Protein AF-A0A897NUF5-F1 (afdb_monomer_lite)

Organism: NCBI:txid2841257

Foldseek 3Di:
DPDVVVVVVVVVVVVVQCVPVVSLVVLLVVLVCLQVQLQVLLCQLPPPVNLVVVCVVVVHDSVVSVVSNVVSVVSNVVSVVSNVVSPDPVVVVVVVVD

Structure (mmCIF, N/CA/C/O backbone):
data_AF-A0A897NUF5-F1
#
_entry.id   AF-A0A897NUF5-F1
#
loop_
_atom_site.group_PDB
_atom_site.id
_atom_site.type_symbol
_atom_site.label_atom_id
_atom_site.label_alt_id
_atom_site.label_comp_id
_atom_site.label_asym_id
_atom_site.label_entity_id
_atom_site.label_seq_id
_atom_site.pdbx_PDB_ins_code
_atom_site.Cartn_x
_atom_site.Cartn_y
_atom_site.Cartn_z
_atom_site.occupancy
_atom_site.B_iso_or_equiv
_atom_site.auth_seq_id
_atom_site.auth_comp_id
_atom_site.auth_asym_id
_atom_site.auth_atom_id
_atom_site.pdbx_PDB_model_num
ATOM 1 N N . MET A 1 1 ? -1.879 22.450 26.687 1.00 54.75 1 MET A N 1
ATOM 2 C CA . MET A 1 1 ? -3.189 21.813 26.414 1.00 54.75 1 MET A CA 1
ATOM 3 C C . MET A 1 1 ? -3.443 21.868 24.910 1.00 54.75 1 MET A C 1
ATOM 5 O O . MET A 1 1 ? -3.708 22.949 24.416 1.00 54.75 1 MET A O 1
ATOM 9 N N . GLY A 1 2 ? -3.275 20.786 24.141 1.00 62.03 2 GLY A N 1
ATOM 10 C CA . GLY A 1 2 ? -3.501 20.890 22.684 1.00 62.03 2 GLY A CA 1
ATOM 11 C C . GLY A 1 2 ? -3.313 19.606 21.878 1.00 62.03 2 GLY A C 1
ATOM 12 O O . GLY A 1 2 ? -4.066 19.356 20.946 1.00 62.03 2 GLY A O 1
ATOM 13 N N . ARG A 1 3 ? -2.377 18.736 22.275 1.00 59.94 3 ARG A N 1
ATOM 14 C CA . ARG A 1 3 ? -2.084 17.485 21.552 1.00 59.94 3 ARG A CA 1
ATOM 15 C C . ARG A 1 3 ? -2.872 16.281 22.080 1.00 59.94 3 ARG A C 1
ATOM 17 O O . ARG A 1 3 ? -3.365 15.484 21.287 1.00 59.94 3 ARG A O 1
ATOM 24 N N . ASP A 1 4 ? -3.062 16.195 23.396 1.00 71.38 4 ASP A N 1
ATOM 25 C CA . ASP A 1 4 ? -3.789 15.080 24.024 1.00 71.38 4 ASP A CA 1
ATOM 26 C C . ASP A 1 4 ? -5.302 15.163 23.787 1.00 71.38 4 ASP A C 1
ATOM 28 O O . ASP A 1 4 ? -5.951 14.147 23.555 1.00 71.38 4 ASP A O 1
ATOM 32 N N . GLY A 1 5 ? -5.858 16.379 23.729 1.00 77.62 5 GLY A N 1
ATOM 33 C CA . GLY A 1 5 ? -7.262 16.602 23.371 1.00 77.62 5 GLY A CA 1
ATOM 34 C C . GLY A 1 5 ? -7.567 16.291 21.901 1.00 77.62 5 GLY A C 1
ATOM 35 O O . GLY A 1 5 ? -8.617 15.727 21.604 1.00 77.62 5 GLY A O 1
ATOM 36 N N . LEU A 1 6 ? -6.637 16.598 20.985 1.00 79.12 6 LEU A N 1
ATOM 37 C CA . LEU A 1 6 ? -6.781 16.268 19.564 1.00 79.12 6 LEU A CA 1
ATOM 38 C C . LEU A 1 6 ? -6.711 14.753 19.342 1.00 79.12 6 LEU A C 1
ATOM 40 O O . LEU A 1 6 ? -7.573 14.197 18.670 1.00 79.12 6 LEU A O 1
ATOM 44 N N . LYS A 1 7 ? -5.729 14.076 19.956 1.00 74.69 7 LYS A N 1
ATOM 45 C CA . LYS A 1 7 ? -5.629 12.610 19.923 1.00 74.69 7 LYS A CA 1
ATOM 46 C C . LYS A 1 7 ? -6.892 11.947 20.459 1.00 74.69 7 LYS A C 1
ATOM 48 O O . LYS A 1 7 ? -7.405 11.032 19.829 1.00 74.69 7 LYS A O 1
ATOM 53 N N . ARG A 1 8 ? -7.404 12.429 21.594 1.00 80.44 8 ARG A N 1
ATOM 54 C CA . ARG A 1 8 ? -8.618 11.893 22.207 1.00 80.44 8 ARG A CA 1
ATOM 55 C C . ARG A 1 8 ? -9.849 12.100 21.326 1.00 80.44 8 ARG A C 1
ATOM 57 O O . ARG A 1 8 ? -10.596 11.153 21.135 1.00 80.44 8 ARG A O 1
ATOM 64 N N . ARG A 1 9 ? -10.022 13.279 20.720 1.00 79.56 9 ARG A N 1
ATOM 65 C CA . ARG A 1 9 ? -11.122 13.520 19.770 1.00 79.56 9 ARG A CA 1
ATOM 66 C C . ARG A 1 9 ? -11.022 12.660 18.520 1.00 79.56 9 ARG A C 1
ATOM 68 O O . ARG A 1 9 ? -12.036 12.137 18.087 1.00 79.56 9 ARG A O 1
ATOM 75 N N . LEU A 1 10 ? -9.825 12.506 17.953 1.00 79.44 10 LEU A N 1
ATOM 76 C CA . LEU A 1 10 ? -9.605 11.626 16.803 1.00 79.44 10 LEU A CA 1
ATOM 77 C C . LEU A 1 10 ? -9.911 10.171 17.156 1.00 79.44 10 LEU A C 1
ATOM 79 O O . LEU A 1 10 ? -10.515 9.475 16.352 1.00 79.44 10 LEU A O 1
ATOM 83 N N . TRP A 1 11 ? -9.540 9.737 18.361 1.00 78.06 11 TRP A N 1
ATOM 84 C CA . TRP A 1 11 ? -9.857 8.407 18.869 1.00 78.06 11 TRP A CA 1
ATOM 85 C C . TRP A 1 11 ? -11.361 8.204 19.068 1.00 78.06 11 TRP A C 1
ATOM 87 O O . TRP A 1 11 ? -11.904 7.224 18.580 1.00 78.06 11 TRP A O 1
ATOM 97 N N . GLU A 1 12 ? -12.045 9.147 19.719 1.00 77.12 12 GLU A N 1
ATOM 98 C CA . GLU A 1 12 ? -13.502 9.115 19.907 1.00 77.12 12 GLU A CA 1
ATOM 99 C C . GLU A 1 12 ? -14.238 9.108 18.557 1.00 77.12 12 GLU A C 1
ATOM 101 O O . GLU A 1 12 ? -15.184 8.344 18.384 1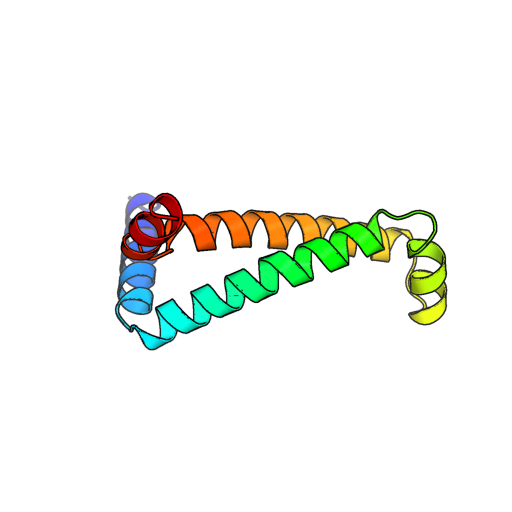.00 77.12 12 GLU A O 1
ATOM 106 N N . TRP A 1 13 ? -13.761 9.878 17.572 1.00 74.56 13 TRP A N 1
ATOM 107 C CA . TRP A 1 13 ? -14.282 9.842 16.203 1.00 74.56 13 TRP A CA 1
ATOM 108 C C . TRP A 1 13 ? -14.042 8.496 15.522 1.00 74.56 13 TRP A C 1
ATOM 110 O O . TRP A 1 13 ? -14.958 7.962 14.905 1.00 74.56 13 TRP A O 1
ATOM 120 N N . LEU A 1 14 ? -12.839 7.926 15.649 1.00 66.69 14 LEU A N 1
ATOM 121 C CA . LEU A 1 14 ? -12.526 6.611 15.087 1.00 66.69 14 LEU A CA 1
ATOM 122 C C . LEU A 1 14 ? -13.438 5.536 15.686 1.00 66.69 14 LEU A C 1
ATOM 124 O O . LEU A 1 14 ? -14.030 4.754 14.955 1.00 66.69 14 LEU A O 1
ATOM 128 N N . VAL A 1 15 ? -13.596 5.540 17.012 1.00 69.00 15 VAL A N 1
ATOM 129 C CA . VAL A 1 15 ? -14.459 4.604 17.742 1.00 69.00 15 VAL A CA 1
ATOM 130 C C . VAL A 1 15 ? -15.924 4.779 17.340 1.00 69.00 15 VAL A C 1
ATOM 132 O O . VAL A 1 15 ? -16.615 3.785 17.137 1.00 69.00 15 VAL A O 1
ATOM 135 N N . ALA A 1 16 ? -16.399 6.016 17.175 1.00 68.94 16 ALA A N 1
ATOM 136 C CA . ALA A 1 16 ? -17.765 6.289 16.738 1.00 68.94 16 ALA A CA 1
ATOM 137 C C . ALA A 1 16 ? -18.011 5.800 15.300 1.00 68.94 16 ALA A C 1
ATOM 139 O O . ALA A 1 16 ? -19.023 5.154 15.038 1.00 68.94 16 ALA A O 1
ATOM 140 N N . VAL A 1 17 ? -17.062 6.028 14.390 1.00 62.94 17 VAL A N 1
ATOM 141 C CA . VAL A 1 17 ? -17.118 5.542 13.001 1.00 62.94 17 VAL A CA 1
ATOM 142 C C . VAL A 1 17 ? -17.075 4.012 12.944 1.00 62.94 17 VAL A C 1
ATOM 144 O O . VAL A 1 17 ? -17.787 3.409 12.149 1.00 62.94 17 VAL A O 1
ATOM 147 N N . HIS A 1 18 ? -16.307 3.373 13.827 1.00 64.62 18 HIS A N 1
ATOM 148 C CA . HIS A 1 18 ? -16.233 1.914 13.956 1.00 64.62 18 HIS A CA 1
ATOM 149 C C . HIS A 1 18 ? -17.411 1.274 14.688 1.00 64.62 18 HIS A C 1
ATOM 151 O O . HIS A 1 18 ? -17.556 0.055 14.625 1.00 64.62 18 HIS A O 1
ATOM 157 N N . SER A 1 19 ? -18.239 2.054 15.387 1.00 65.31 19 SER A N 1
ATOM 158 C CA . SER A 1 19 ? -19.416 1.516 16.079 1.00 65.31 19 SER A CA 1
ATOM 159 C C . SER A 1 19 ? -20.519 1.079 15.108 1.00 65.31 19 SER A C 1
ATOM 161 O O . SER A 1 19 ? -21.342 0.232 15.453 1.00 65.31 19 SER A O 1
ATOM 163 N N . ASP A 1 20 ? -20.495 1.590 13.872 1.00 74.88 20 ASP A N 1
ATOM 164 C CA . ASP A 1 20 ? -21.304 1.068 12.776 1.00 74.88 20 ASP A CA 1
ATOM 165 C C . ASP A 1 20 ? -20.641 -0.186 12.180 1.00 74.88 20 ASP A C 1
ATOM 167 O O . ASP A 1 20 ? -19.590 -0.131 11.532 1.00 74.88 20 ASP A O 1
ATOM 171 N N . VAL A 1 21 ? -21.304 -1.332 12.363 1.00 71.50 21 VAL A N 1
ATOM 172 C CA . VAL A 1 21 ? -20.892 -2.645 11.841 1.00 71.50 21 VAL A CA 1
ATOM 173 C C . VAL A 1 21 ? -20.611 -2.601 10.336 1.00 71.50 21 VAL A C 1
ATOM 175 O O . VAL A 1 21 ? -19.704 -3.284 9.861 1.00 71.50 21 VAL A O 1
ATOM 178 N N . ARG A 1 22 ? -21.339 -1.779 9.570 1.00 77.50 22 ARG A N 1
ATOM 179 C CA . ARG A 1 22 ? -21.151 -1.659 8.117 1.00 77.50 22 ARG A CA 1
ATOM 180 C C . ARG A 1 22 ? -19.827 -0.989 7.782 1.00 77.50 22 ARG A C 1
ATOM 182 O O . ARG A 1 22 ? -19.158 -1.410 6.842 1.00 77.50 22 ARG A O 1
ATOM 189 N N . VAL A 1 23 ? -19.438 0.025 8.551 1.00 80.75 23 VAL A N 1
ATOM 190 C CA . VAL A 1 23 ? -18.173 0.738 8.351 1.00 80.75 23 VAL A CA 1
ATOM 191 C C . VAL A 1 23 ? -16.999 -0.135 8.773 1.00 80.75 23 VAL A C 1
ATOM 193 O O . VAL A 1 23 ? -16.024 -0.232 8.032 1.00 80.75 23 VAL A O 1
ATOM 196 N N . ALA A 1 24 ? -17.111 -0.833 9.906 1.00 79.94 24 ALA A N 1
ATOM 197 C CA . ALA A 1 24 ? -16.097 -1.788 10.340 1.00 79.94 24 ALA A CA 1
ATOM 198 C C . ALA A 1 24 ? -15.886 -2.900 9.296 1.00 79.94 24 ALA A C 1
ATOM 200 O O . ALA A 1 24 ? -14.754 -3.145 8.880 1.00 79.94 24 ALA A O 1
ATOM 201 N N . ALA A 1 25 ? -16.971 -3.504 8.795 1.00 80.00 25 ALA A N 1
ATOM 202 C CA . ALA A 1 25 ? -16.907 -4.523 7.749 1.00 80.00 25 ALA A CA 1
ATOM 203 C C . ALA A 1 25 ? -16.328 -3.976 6.433 1.00 80.00 25 ALA A C 1
ATOM 205 O O . ALA A 1 25 ? -15.501 -4.630 5.798 1.00 80.00 25 ALA A O 1
ATOM 206 N N . PHE A 1 26 ? -16.714 -2.760 6.033 1.00 85.62 26 PHE A N 1
ATOM 207 C CA . PHE A 1 26 ? -16.179 -2.110 4.837 1.00 85.62 26 PHE A CA 1
ATOM 208 C C . PHE A 1 26 ? -14.676 -1.846 4.948 1.00 85.62 26 PHE A C 1
ATOM 210 O O . PHE A 1 26 ? -13.928 -2.162 4.028 1.00 85.62 26 PHE A O 1
ATOM 217 N N . LEU A 1 27 ? -14.212 -1.300 6.072 1.00 88.00 27 LEU A N 1
ATOM 218 C CA . LEU A 1 27 ? -12.791 -1.036 6.283 1.00 88.00 27 LEU A CA 1
ATOM 219 C C . LEU A 1 27 ? -11.980 -2.332 6.386 1.00 88.00 27 LEU A C 1
ATOM 221 O O . LEU A 1 27 ? -10.841 -2.380 5.926 1.00 88.00 27 LEU A O 1
ATOM 225 N N . GLN A 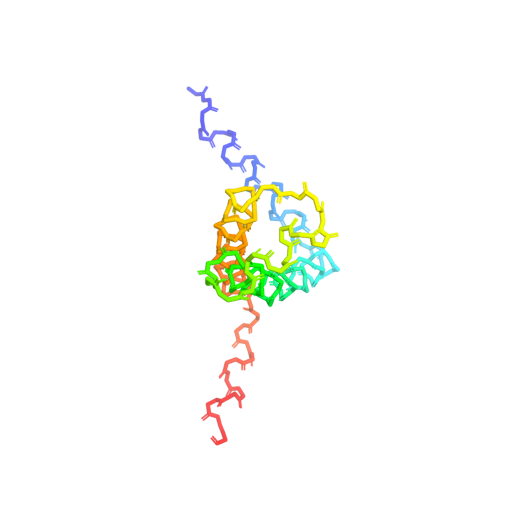1 28 ? -12.566 -3.397 6.931 1.00 86.75 28 GLN A N 1
ATOM 226 C CA . GLN A 1 28 ? -11.941 -4.715 6.950 1.00 86.75 28 GLN A CA 1
ATOM 227 C C . GLN A 1 28 ? -11.820 -5.300 5.534 1.00 86.75 28 GLN A C 1
ATOM 229 O O . GLN A 1 28 ? -10.757 -5.801 5.167 1.00 86.75 28 GLN A O 1
ATOM 234 N N . ALA A 1 29 ? -12.855 -5.164 4.700 1.00 88.62 29 ALA A N 1
ATOM 235 C CA . ALA A 1 29 ? -12.790 -5.526 3.285 1.00 88.62 29 ALA A CA 1
ATOM 236 C C . ALA A 1 29 ? -11.758 -4.674 2.523 1.00 88.62 29 ALA A C 1
ATOM 238 O O . ALA A 1 29 ? -10.976 -5.204 1.734 1.00 88.62 29 ALA A O 1
ATOM 239 N N . LEU A 1 30 ? -11.692 -3.369 2.804 1.00 91.25 30 LEU A N 1
ATOM 240 C CA . LEU A 1 30 ? -10.694 -2.467 2.230 1.00 91.25 30 LEU A CA 1
ATOM 241 C C . LEU A 1 30 ? -9.270 -2.880 2.623 1.00 91.25 30 LEU A C 1
ATOM 243 O O . LEU A 1 30 ? -8.370 -2.840 1.788 1.00 91.25 30 LEU A O 1
ATOM 247 N N . ALA A 1 31 ? -9.066 -3.326 3.863 1.00 90.75 31 ALA A N 1
ATOM 248 C CA . ALA A 1 31 ? -7.783 -3.850 4.309 1.00 90.75 31 ALA A CA 1
ATOM 249 C C . ALA A 1 31 ? -7.398 -5.126 3.546 1.00 90.75 31 ALA A C 1
ATOM 251 O O . ALA A 1 31 ? -6.257 -5.252 3.116 1.00 90.75 31 ALA A O 1
ATOM 252 N N . ILE A 1 32 ? -8.337 -6.036 3.274 1.00 93.06 32 ILE A N 1
ATOM 253 C CA . ILE A 1 32 ? -8.068 -7.211 2.426 1.00 93.06 32 ILE A CA 1
ATOM 254 C C . ILE A 1 32 ? -7.616 -6.778 1.022 1.00 93.06 32 ILE A C 1
ATOM 256 O O . ILE A 1 32 ? -6.615 -7.283 0.509 1.00 93.06 32 ILE A O 1
ATOM 260 N N . VAL A 1 33 ? -8.301 -5.802 0.418 1.00 95.44 33 VAL A N 1
ATOM 261 C CA . VAL A 1 33 ? -7.905 -5.239 -0.885 1.00 95.44 33 VAL A CA 1
ATOM 262 C C . VAL A 1 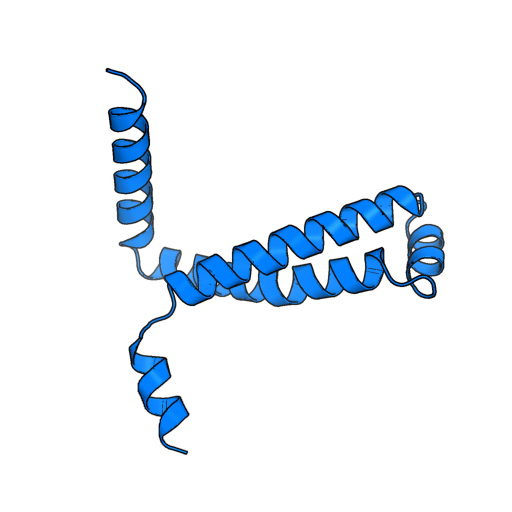33 ? -6.507 -4.622 -0.816 1.00 95.44 33 VAL A C 1
ATOM 264 O O . VAL A 1 33 ? -5.692 -4.858 -1.705 1.00 95.44 33 VAL A O 1
ATOM 267 N N . GLY A 1 34 ? -6.196 -3.877 0.245 1.00 93.44 34 GLY A N 1
ATOM 268 C CA . GLY A 1 34 ? -4.881 -3.275 0.454 1.00 93.44 34 GLY A CA 1
ATOM 269 C C . GLY A 1 34 ? -3.762 -4.300 0.668 1.00 93.44 34 GLY A C 1
ATOM 270 O O . GLY A 1 34 ? -2.657 -4.100 0.165 1.00 93.44 34 GLY A O 1
ATOM 271 N N . ILE A 1 35 ? -4.044 -5.431 1.325 1.00 94.31 35 ILE A N 1
ATOM 272 C CA . ILE A 1 35 ? -3.100 -6.548 1.480 1.00 94.31 35 ILE A CA 1
ATOM 273 C C . ILE A 1 35 ? -2.724 -7.098 0.101 1.00 94.31 35 ILE A C 1
ATOM 275 O O . ILE A 1 35 ? -1.547 -7.101 -0.259 1.00 94.31 35 ILE A O 1
ATOM 279 N N . TYR A 1 36 ? -3.696 -7.533 -0.700 1.00 95.88 36 TYR A N 1
ATOM 280 C CA . TYR A 1 36 ? -3.388 -8.165 -1.986 1.00 95.88 36 TYR A CA 1
ATOM 281 C C . TYR A 1 36 ? -2.927 -7.157 -3.043 1.00 95.88 36 TYR A C 1
ATOM 283 O O . TYR A 1 36 ? -1.931 -7.389 -3.729 1.00 95.88 36 TYR A O 1
ATOM 291 N N . GLY A 1 37 ? -3.607 -6.015 -3.149 1.00 94.88 37 GLY A N 1
ATOM 292 C CA . GLY A 1 37 ? -3.281 -4.962 -4.109 1.00 94.88 37 GLY A CA 1
ATOM 293 C C . GLY A 1 37 ? -1.936 -4.299 -3.822 1.00 94.88 37 GLY A C 1
ATOM 294 O O . GLY A 1 37 ? -1.146 -4.092 -4.742 1.00 94.88 37 GLY A O 1
ATOM 295 N N . GLY A 1 38 ? -1.632 -4.029 -2.548 1.00 95.44 38 GLY A N 1
ATOM 296 C CA . GLY A 1 38 ? -0.345 -3.474 -2.136 1.00 95.44 38 GLY A CA 1
ATOM 297 C C . GLY A 1 38 ? 0.820 -4.422 -2.422 1.00 95.44 38 GLY A C 1
ATOM 298 O O . GLY A 1 38 ? 1.840 -3.997 -2.968 1.00 95.44 38 GLY A O 1
ATOM 299 N N . LEU A 1 39 ? 0.646 -5.720 -2.143 1.00 95.31 39 LEU A N 1
ATOM 300 C CA . LEU A 1 39 ? 1.653 -6.736 -2.454 1.00 95.31 39 LEU A CA 1
ATOM 301 C C . LEU A 1 39 ? 1.887 -6.856 -3.965 1.00 95.31 39 LEU A C 1
ATOM 303 O O . LEU A 1 39 ? 3.033 -6.870 -4.407 1.00 95.31 39 LEU A O 1
ATOM 307 N N . ALA A 1 40 ? 0.816 -6.900 -4.762 1.00 94.81 40 ALA A N 1
ATOM 308 C CA . ALA A 1 40 ? 0.919 -6.966 -6.217 1.00 94.81 40 ALA A CA 1
ATOM 309 C C . ALA A 1 40 ? 1.652 -5.743 -6.791 1.00 94.81 40 ALA A C 1
ATOM 311 O O . ALA A 1 40 ? 2.568 -5.897 -7.599 1.00 94.81 40 ALA A O 1
ATOM 312 N N . ALA A 1 41 ? 1.305 -4.536 -6.331 1.00 93.69 41 ALA A N 1
ATOM 313 C CA . ALA A 1 41 ? 1.983 -3.306 -6.731 1.00 93.69 41 ALA A CA 1
ATOM 314 C C . ALA A 1 41 ? 3.473 -3.329 -6.360 1.00 93.69 41 ALA A C 1
ATOM 316 O O . ALA A 1 41 ? 4.311 -2.979 -7.191 1.00 93.69 41 ALA A O 1
ATOM 317 N N . PHE A 1 42 ? 3.817 -3.793 -5.152 1.00 95.56 42 PHE A N 1
ATOM 318 C CA . PHE A 1 42 ? 5.207 -3.945 -4.722 1.00 95.56 42 PHE A CA 1
ATOM 319 C C . PHE A 1 42 ? 5.989 -4.896 -5.626 1.00 95.56 42 PHE A C 1
ATOM 321 O O . PHE A 1 42 ? 7.033 -4.508 -6.148 1.00 95.56 42 PHE A O 1
ATOM 328 N N . VAL A 1 43 ? 5.459 -6.100 -5.869 1.00 94.69 43 VAL A N 1
ATOM 329 C CA . VAL A 1 43 ? 6.089 -7.103 -6.741 1.00 94.69 43 VAL A CA 1
ATOM 330 C C . VAL A 1 43 ? 6.313 -6.540 -8.140 1.00 94.69 43 VAL A C 1
ATOM 332 O O . VAL A 1 43 ? 7.401 -6.691 -8.686 1.00 94.69 43 VAL A O 1
ATOM 335 N N . VAL A 1 44 ? 5.323 -5.849 -8.709 1.00 93.00 44 VAL A N 1
ATOM 336 C CA . VAL A 1 44 ? 5.462 -5.194 -10.015 1.00 93.00 44 VAL A CA 1
ATOM 337 C C . VAL A 1 44 ? 6.538 -4.111 -9.992 1.00 93.00 44 VAL A C 1
ATOM 339 O O . VAL A 1 44 ? 7.288 -4.003 -10.954 1.00 93.00 44 VAL A O 1
ATOM 342 N N . GLY A 1 45 ? 6.624 -3.321 -8.921 1.00 90.88 45 GLY A N 1
ATOM 343 C CA . GLY A 1 45 ? 7.549 -2.194 -8.822 1.00 90.88 45 GLY A CA 1
ATOM 344 C C . GLY A 1 45 ? 9.017 -2.586 -8.678 1.00 90.88 45 GLY A C 1
ATOM 345 O O . GLY A 1 45 ? 9.881 -1.934 -9.268 1.00 90.88 45 GLY A O 1
ATOM 346 N N . VAL A 1 46 ? 9.305 -3.649 -7.923 1.00 91.62 46 VAL A N 1
ATOM 347 C CA . VAL A 1 46 ? 10.684 -4.083 -7.631 1.00 91.62 46 VAL A CA 1
ATOM 348 C C . VAL A 1 46 ? 11.204 -5.166 -8.571 1.00 91.62 46 VAL A C 1
ATOM 350 O O . VAL A 1 46 ? 12.400 -5.448 -8.564 1.00 91.62 46 VAL A O 1
ATOM 353 N N . ASN A 1 47 ? 10.335 -5.793 -9.369 1.00 91.94 47 ASN A N 1
ATOM 354 C CA . ASN A 1 47 ? 10.738 -6.889 -10.240 1.00 91.94 47 ASN A CA 1
ATOM 355 C C . ASN A 1 47 ? 11.441 -6.362 -11.507 1.00 91.94 47 ASN A C 1
ATOM 357 O O . ASN A 1 47 ? 10.779 -5.814 -12.392 1.00 91.94 47 ASN A O 1
ATOM 361 N N . PRO A 1 48 ? 12.753 -6.615 -11.677 1.00 87.56 48 PRO A N 1
ATOM 362 C CA . PRO A 1 48 ? 13.527 -6.069 -12.790 1.00 87.56 48 PRO A CA 1
ATOM 363 C C . PRO A 1 48 ? 13.090 -6.603 -14.162 1.00 87.56 48 PRO A C 1
ATOM 365 O O . PRO A 1 48 ? 13.425 -6.003 -15.179 1.00 87.56 48 PRO A O 1
ATOM 368 N N . PHE A 1 49 ? 12.326 -7.697 -14.209 1.00 90.75 49 PHE A N 1
ATOM 369 C CA . PHE A 1 49 ? 11.768 -8.263 -15.435 1.00 90.75 49 PHE A CA 1
ATOM 370 C C . PHE A 1 49 ? 10.367 -7.747 -15.751 1.00 90.75 49 PHE A C 1
ATOM 372 O O . PHE A 1 49 ? 9.961 -7.809 -16.901 1.00 90.75 49 PHE A O 1
ATOM 379 N N . VAL A 1 50 ? 9.615 -7.237 -14.774 1.00 89.50 50 VAL A N 1
ATOM 380 C CA . VAL A 1 50 ? 8.237 -6.757 -14.985 1.00 89.50 50 VAL A CA 1
ATOM 381 C C . VAL A 1 50 ? 8.207 -5.234 -15.088 1.00 89.50 50 VAL A C 1
ATOM 383 O O . VAL A 1 50 ? 7.573 -4.695 -15.998 1.00 89.50 50 VAL A O 1
ATOM 386 N N . THR A 1 51 ? 8.962 -4.535 -14.235 1.00 90.62 51 THR A N 1
ATOM 387 C CA . THR A 1 51 ? 9.051 -3.069 -14.199 1.00 90.62 51 THR A CA 1
ATOM 388 C C . THR A 1 51 ? 9.319 -2.448 -15.576 1.00 90.62 51 THR A C 1
ATOM 390 O O . THR A 1 51 ? 8.604 -1.510 -15.936 1.00 90.62 51 THR A O 1
ATOM 393 N N . PRO A 1 52 ? 10.260 -2.946 -16.411 1.00 89.94 52 PRO A N 1
ATOM 394 C CA . PRO A 1 52 ? 10.516 -2.349 -17.724 1.00 89.94 52 PRO A CA 1
ATOM 395 C C . PRO A 1 52 ? 9.362 -2.529 -18.715 1.00 89.94 52 PRO A C 1
ATOM 397 O O . PRO A 1 52 ? 9.180 -1.692 -19.597 1.00 89.94 52 PRO A O 1
ATOM 400 N N . HIS A 1 53 ? 8.593 -3.615 -18.597 1.00 92.00 53 HIS A N 1
ATOM 401 C CA . HIS A 1 53 ? 7.439 -3.868 -19.460 1.00 92.00 53 HIS A CA 1
ATOM 402 C C . HIS A 1 53 ? 6.273 -2.961 -19.075 1.00 92.00 53 HIS A C 1
ATOM 404 O O . HIS A 1 53 ? 5.659 -2.352 -19.948 1.00 92.00 53 HIS A O 1
ATOM 410 N N . VAL A 1 54 ? 6.027 -2.807 -17.773 1.00 89.56 54 VAL A N 1
ATOM 411 C CA . VAL A 1 54 ? 5.002 -1.893 -17.257 1.00 89.56 54 VAL A CA 1
ATOM 412 C C . VAL A 1 54 ? 5.352 -0.447 -17.596 1.00 89.56 54 VAL A C 1
ATOM 414 O O . VAL A 1 54 ? 4.511 0.259 -18.139 1.00 89.56 54 VAL A O 1
ATOM 417 N N . ALA A 1 55 ? 6.608 -0.035 -17.398 1.00 89.88 55 ALA A N 1
ATOM 418 C CA . ALA A 1 55 ? 7.086 1.298 -17.763 1.00 89.88 55 ALA A CA 1
ATOM 419 C C . ALA A 1 55 ? 6.838 1.627 -19.249 1.00 89.88 55 ALA A C 1
ATOM 421 O O . ALA A 1 55 ? 6.369 2.717 -19.578 1.00 89.88 55 ALA A O 1
ATOM 422 N N . ARG A 1 56 ? 7.087 0.666 -20.154 1.00 90.25 56 ARG A N 1
ATOM 423 C CA . ARG A 1 56 ? 6.781 0.821 -21.587 1.00 90.25 56 ARG A CA 1
ATOM 424 C C . ARG A 1 56 ? 5.280 0.910 -21.859 1.00 90.25 56 ARG A C 1
ATOM 426 O O . ARG A 1 56 ? 4.872 1.743 -22.659 1.00 90.25 56 ARG A O 1
ATOM 433 N N . ALA A 1 57 ? 4.474 0.071 -21.211 1.00 90.56 57 ALA A N 1
ATOM 434 C CA . ALA A 1 57 ? 3.031 0.014 -21.436 1.00 90.56 57 ALA A CA 1
ATOM 435 C C . ALA A 1 57 ? 2.289 1.259 -20.923 1.00 90.56 57 ALA A C 1
ATOM 437 O O . ALA A 1 57 ? 1.296 1.668 -21.515 1.00 90.56 57 ALA A O 1
ATOM 438 N N . THR A 1 58 ? 2.765 1.872 -19.837 1.00 87.94 58 THR A N 1
ATOM 439 C CA . THR A 1 58 ? 2.098 3.011 -19.190 1.00 87.94 58 THR A CA 1
ATOM 440 C C . THR A 1 58 ? 2.7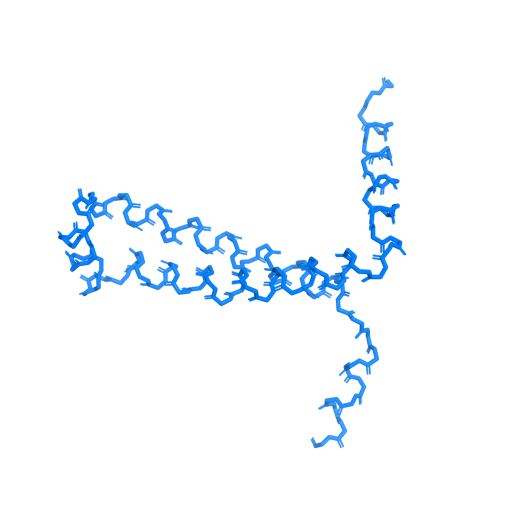63 4.354 -19.480 1.00 87.94 58 THR A C 1
ATOM 442 O O . THR A 1 58 ? 2.337 5.367 -18.933 1.00 87.94 58 THR A O 1
ATOM 445 N N . THR A 1 59 ? 3.836 4.390 -20.281 1.00 89.81 59 THR A N 1
ATOM 446 C CA . THR A 1 59 ? 4.689 5.577 -20.518 1.00 89.81 59 THR A CA 1
ATOM 447 C C . THR A 1 59 ? 5.281 6.211 -19.250 1.00 89.81 59 THR A C 1
ATOM 449 O O . THR A 1 59 ? 5.758 7.345 -19.273 1.00 89.81 59 THR A O 1
ATOM 452 N N . TYR A 1 60 ? 5.289 5.479 -18.132 1.00 88.81 60 TYR A N 1
ATOM 453 C CA . TYR A 1 60 ? 5.878 5.950 -16.881 1.00 88.81 60 TYR A CA 1
ATOM 454 C C . TYR A 1 60 ? 7.348 5.564 -16.795 1.00 88.81 60 TYR A C 1
ATOM 456 O O . TYR A 1 60 ? 7.772 4.520 -17.286 1.00 88.81 60 TYR A O 1
ATOM 464 N N . SER A 1 61 ? 8.137 6.395 -16.114 1.00 91.06 61 SER A N 1
ATOM 465 C CA . SER A 1 61 ? 9.532 6.056 -15.846 1.00 91.06 61 SER A CA 1
ATOM 466 C C . SER A 1 61 ? 9.625 4.828 -14.934 1.00 91.06 61 SER A C 1
ATOM 468 O O . SER A 1 61 ? 8.792 4.642 -14.043 1.00 91.06 61 SER A O 1
ATOM 470 N N . GLY A 1 62 ? 10.678 4.021 -15.095 1.00 86.38 62 GLY A N 1
ATOM 471 C CA . GLY A 1 62 ? 10.943 2.898 -14.187 1.00 86.38 62 GLY A CA 1
ATOM 472 C C . GLY A 1 62 ? 11.053 3.337 -12.721 1.00 86.38 62 GLY A C 1
ATOM 473 O O . GLY A 1 62 ? 10.598 2.623 -11.834 1.00 86.38 62 GLY A O 1
ATOM 474 N N . ASN A 1 63 ? 11.553 4.553 -12.468 1.00 91.12 63 ASN A N 1
ATOM 475 C CA . ASN A 1 63 ? 11.589 5.147 -11.131 1.00 91.12 63 ASN A CA 1
ATOM 476 C C . ASN A 1 63 ? 10.178 5.384 -10.561 1.00 91.12 63 ASN A C 1
ATOM 478 O O . ASN A 1 63 ? 9.912 5.072 -9.406 1.00 91.12 63 ASN A O 1
ATOM 482 N N . THR A 1 64 ? 9.244 5.878 -11.380 1.00 91.75 64 THR A N 1
ATOM 483 C CA . THR A 1 64 ? 7.835 6.052 -10.990 1.00 91.75 64 THR A CA 1
ATOM 484 C C . THR A 1 64 ? 7.192 4.713 -10.634 1.00 91.75 64 THR A C 1
ATOM 486 O O . THR A 1 64 ? 6.521 4.613 -9.611 1.00 91.75 64 THR A O 1
ATOM 489 N N . ILE A 1 65 ? 7.432 3.671 -11.435 1.00 91.69 65 ILE A N 1
ATOM 490 C CA . ILE A 1 65 ? 6.921 2.321 -11.158 1.00 91.69 65 ILE A CA 1
ATOM 491 C C . ILE A 1 65 ? 7.540 1.748 -9.871 1.00 91.69 65 ILE A C 1
ATOM 493 O O . ILE A 1 65 ? 6.830 1.159 -9.058 1.00 91.69 65 ILE A O 1
ATOM 497 N N . GLY A 1 66 ? 8.830 1.998 -9.623 1.00 89.62 66 GLY A N 1
ATOM 498 C CA . GLY A 1 66 ? 9.495 1.644 -8.366 1.00 89.62 66 GLY A CA 1
ATOM 499 C C . GLY A 1 66 ? 8.884 2.341 -7.144 1.00 89.62 66 GLY A C 1
ATOM 500 O O . GLY A 1 66 ? 8.620 1.693 -6.133 1.00 89.62 66 GLY A O 1
ATOM 501 N N . LEU A 1 67 ? 8.574 3.639 -7.246 1.00 94.38 67 LEU A N 1
ATOM 502 C CA . LEU A 1 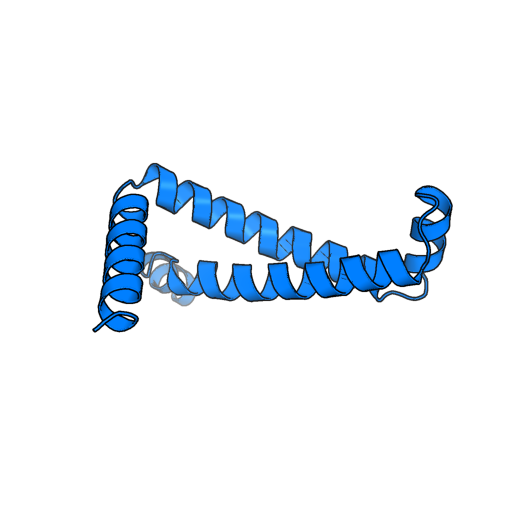67 ? 7.884 4.389 -6.188 1.00 94.38 67 LEU A CA 1
ATOM 503 C C . LEU A 1 67 ? 6.472 3.854 -5.922 1.00 94.38 67 LEU A C 1
ATOM 505 O O . LEU A 1 67 ? 6.083 3.726 -4.762 1.00 94.38 67 LEU A O 1
ATOM 509 N N . ILE A 1 68 ? 5.728 3.496 -6.973 1.00 92.75 68 ILE A N 1
ATOM 510 C CA . ILE A 1 68 ? 4.424 2.826 -6.844 1.00 92.75 68 ILE A CA 1
ATOM 511 C C . ILE A 1 68 ? 4.588 1.491 -6.113 1.00 92.75 68 ILE A C 1
ATOM 513 O O . ILE A 1 68 ? 3.784 1.177 -5.238 1.00 92.75 68 ILE A O 1
ATOM 517 N N . GLY A 1 69 ? 5.652 0.741 -6.405 1.00 93.94 69 GLY A N 1
ATOM 518 C CA . GLY A 1 69 ? 5.973 -0.480 -5.677 1.00 93.94 69 GLY A CA 1
ATOM 519 C C . GLY A 1 69 ? 6.188 -0.242 -4.186 1.00 93.94 69 GLY A C 1
ATOM 520 O O . GLY A 1 69 ? 5.568 -0.905 -3.356 1.00 93.94 69 GLY A O 1
ATOM 521 N N . MET A 1 70 ? 7.008 0.747 -3.829 1.00 96.81 70 MET A N 1
ATOM 522 C CA . MET A 1 70 ? 7.268 1.088 -2.426 1.00 96.81 70 MET A CA 1
ATOM 523 C C . MET A 1 70 ? 6.012 1.591 -1.704 1.00 96.81 70 MET A C 1
ATOM 525 O O . MET A 1 70 ? 5.766 1.215 -0.558 1.00 96.81 70 MET A O 1
ATOM 529 N N . ALA A 1 71 ? 5.176 2.388 -2.374 1.00 95.25 71 ALA A N 1
ATOM 530 C CA . ALA A 1 71 ? 3.872 2.783 -1.849 1.00 95.25 71 ALA A CA 1
ATOM 531 C C . ALA A 1 71 ? 2.952 1.566 -1.649 1.00 95.25 71 ALA A C 1
ATOM 533 O O . ALA A 1 71 ? 2.290 1.459 -0.618 1.00 95.25 71 ALA A O 1
ATOM 534 N N . GLY A 1 72 ? 2.963 0.617 -2.588 1.00 95.38 72 GLY A N 1
ATOM 535 C CA . GLY A 1 72 ? 2.257 -0.658 -2.483 1.00 95.38 72 GLY A CA 1
ATOM 536 C C . GLY A 1 72 ? 2.666 -1.456 -1.246 1.00 95.38 72 GLY A C 1
ATOM 537 O O . GLY A 1 72 ? 1.799 -1.928 -0.512 1.00 95.38 72 GLY A O 1
ATOM 538 N N . LEU A 1 73 ? 3.967 -1.528 -0.945 1.00 96.88 73 LEU A N 1
ATOM 539 C CA . LEU A 1 73 ? 4.468 -2.182 0.267 1.00 96.88 73 LEU A CA 1
ATOM 540 C C . LEU A 1 73 ? 3.939 -1.515 1.541 1.00 96.88 73 LEU A C 1
ATOM 542 O O . LEU A 1 73 ? 3.501 -2.205 2.460 1.00 96.88 73 LEU A O 1
ATOM 546 N N . LEU A 1 74 ? 3.945 -0.180 1.600 1.00 96.50 74 LEU A N 1
ATOM 547 C CA . LEU A 1 74 ? 3.407 0.556 2.748 1.00 96.50 74 LEU A CA 1
ATOM 548 C C . LEU A 1 74 ? 1.911 0.287 2.936 1.00 96.50 74 LEU A C 1
ATOM 550 O O . LEU A 1 74 ? 1.472 0.029 4.057 1.00 96.50 74 LEU A O 1
ATOM 554 N N . ILE A 1 75 ? 1.141 0.295 1.844 1.00 96.00 75 ILE A N 1
ATOM 555 C CA . ILE A 1 75 ? -0.290 -0.031 1.859 1.00 96.00 75 ILE A CA 1
ATOM 556 C C . ILE A 1 75 ? -0.500 -1.461 2.358 1.00 96.00 75 ILE A C 1
ATOM 558 O O . ILE A 1 75 ? -1.343 -1.676 3.227 1.00 96.00 75 ILE A O 1
ATOM 562 N N . HIS A 1 76 ? 0.284 -2.421 1.867 1.00 95.44 76 HIS A N 1
ATOM 563 C CA . HIS A 1 76 ? 0.213 -3.816 2.292 1.00 95.44 76 HIS A CA 1
ATOM 564 C C . HIS A 1 76 ? 0.451 -3.960 3.799 1.00 95.44 76 HIS A C 1
ATOM 566 O O . HIS A 1 76 ? -0.385 -4.522 4.507 1.00 95.44 76 HIS A O 1
ATOM 572 N N . VAL A 1 77 ? 1.552 -3.397 4.308 1.00 96.69 77 VAL A N 1
ATOM 573 C CA . VAL A 1 77 ? 1.912 -3.477 5.731 1.00 96.69 77 VAL A CA 1
ATOM 574 C C . VAL A 1 77 ? 0.854 -2.803 6.600 1.00 96.69 77 VAL A C 1
ATOM 576 O O . VAL A 1 77 ? 0.418 -3.380 7.595 1.00 96.69 77 VAL A O 1
ATOM 579 N N . TRP A 1 78 ? 0.391 -1.610 6.223 1.00 95.12 78 TRP A N 1
ATOM 580 C CA . TRP A 1 78 ? -0.625 -0.900 7.000 1.00 95.12 78 TRP A CA 1
ATOM 581 C C . TRP A 1 78 ? -1.965 -1.637 7.008 1.00 95.12 78 TRP A C 1
ATOM 583 O O . TRP A 1 78 ? -2.641 -1.702 8.035 1.00 95.12 78 TRP A O 1
ATOM 593 N N . SER A 1 79 ? -2.318 -2.255 5.882 1.00 92.50 79 SER A N 1
ATOM 594 C CA . SER A 1 79 ? -3.528 -3.061 5.762 1.00 92.50 79 SER A CA 1
ATOM 595 C C . SER A 1 79 ? -3.448 -4.341 6.592 1.00 92.50 79 SER A C 1
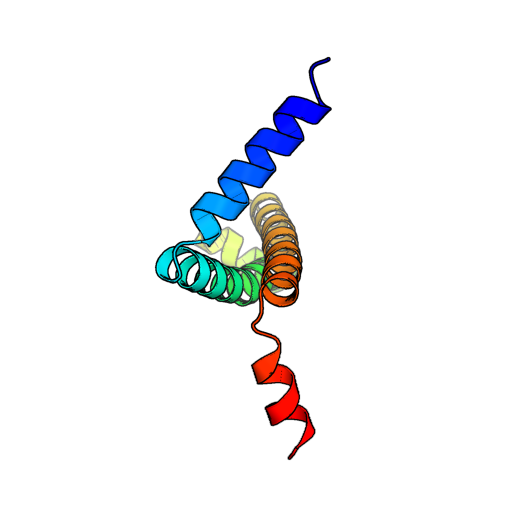ATOM 597 O O . SER A 1 79 ? -4.436 -4.694 7.227 1.00 92.50 79 SER A O 1
ATOM 599 N N . LEU A 1 80 ? -2.281 -4.997 6.670 1.00 92.94 80 LEU A N 1
ATOM 600 C CA . LEU A 1 80 ? -2.060 -6.121 7.589 1.00 92.94 80 LEU A CA 1
ATOM 601 C C . LEU A 1 80 ? -2.234 -5.687 9.045 1.00 92.94 80 LEU A C 1
ATOM 603 O O . LEU A 1 80 ? -2.979 -6.324 9.786 1.00 92.94 80 LEU A O 1
ATOM 607 N N . VAL A 1 81 ? -1.583 -4.590 9.448 1.00 91.81 81 VAL A N 1
ATOM 608 C CA . VAL A 1 81 ? -1.695 -4.048 10.812 1.00 91.81 81 VAL A CA 1
ATOM 609 C C . VAL A 1 81 ? -3.155 -3.778 11.155 1.00 91.81 81 VAL A C 1
ATOM 611 O O . VAL A 1 81 ? -3.633 -4.219 12.198 1.00 91.81 81 VAL A O 1
ATOM 614 N N . TYR A 1 82 ? -3.881 -3.105 10.263 1.00 89.94 82 TYR A N 1
ATOM 615 C CA . TYR A 1 82 ? -5.295 -2.822 10.459 1.00 89.94 82 TYR A CA 1
ATOM 616 C C . TYR A 1 82 ? -6.132 -4.105 10.540 1.00 89.94 82 TYR A C 1
ATOM 618 O O . TYR A 1 82 ? -6.922 -4.262 11.471 1.00 89.94 82 TYR A O 1
ATOM 626 N N . TYR A 1 83 ? -5.950 -5.034 9.597 1.00 88.75 83 TYR A N 1
ATOM 627 C CA . TYR A 1 83 ? -6.706 -6.282 9.534 1.00 88.75 83 TYR A CA 1
ATOM 628 C C . TYR A 1 83 ? -6.520 -7.109 10.808 1.00 88.75 83 TYR A C 1
ATOM 630 O O . TYR A 1 83 ? -7.500 -7.520 11.417 1.00 88.75 83 TYR A O 1
ATOM 638 N N . PHE A 1 84 ? -5.283 -7.294 11.276 1.00 85.69 84 PHE A N 1
ATOM 639 C CA . PHE A 1 84 ? -5.017 -8.042 12.507 1.00 85.69 84 PHE A CA 1
ATOM 640 C C . PHE A 1 84 ? -5.452 -7.305 13.776 1.00 85.69 84 PHE A C 1
ATOM 642 O O . PHE A 1 84 ? -5.870 -7.952 14.733 1.00 85.69 84 PHE A O 1
ATOM 649 N N . ALA A 1 85 ? -5.399 -5.971 13.796 1.00 84.75 85 ALA A N 1
ATOM 650 C CA . ALA A 1 85 ? -5.880 -5.187 14.933 1.00 84.75 85 ALA A CA 1
ATOM 651 C C . ALA A 1 85 ? -7.411 -5.209 15.072 1.00 84.75 85 ALA A C 1
ATOM 653 O O . ALA A 1 85 ? -7.926 -5.035 16.175 1.00 84.75 85 ALA A O 1
ATOM 654 N N . THR A 1 86 ? -8.133 -5.406 13.965 1.00 82.75 86 THR A N 1
ATOM 655 C CA . THR A 1 86 ? -9.601 -5.306 13.910 1.00 82.75 86 THR A CA 1
ATOM 656 C C . THR A 1 86 ? -10.304 -6.633 13.643 1.00 82.75 86 THR A C 1
ATOM 658 O O . THR A 1 86 ? -11.531 -6.688 13.733 1.00 82.75 86 THR A O 1
ATOM 661 N N . ARG A 1 87 ? -9.564 -7.714 13.349 1.00 72.06 87 ARG A N 1
ATOM 662 C CA . ARG A 1 87 ? -10.173 -9.018 13.084 1.00 72.06 87 ARG A CA 1
ATOM 663 C C . ARG A 1 87 ? -10.973 -9.507 14.297 1.00 72.06 87 ARG A C 1
ATOM 665 O O . ARG A 1 87 ? -10.487 -9.433 15.431 1.00 72.06 87 ARG A O 1
ATOM 672 N N . PRO A 1 88 ? -12.176 -10.055 14.083 1.00 64.44 88 PRO A N 1
ATOM 673 C CA . PRO A 1 88 ? -12.928 -10.668 15.158 1.00 64.44 88 PRO A CA 1
ATOM 674 C C . PRO A 1 88 ? -12.192 -11.900 15.705 1.00 64.44 88 PRO A C 1
ATOM 676 O O . PRO A 1 88 ? -11.921 -12.845 14.969 1.00 64.44 88 PRO A O 1
ATOM 679 N N . ARG A 1 89 ? -11.880 -11.902 17.009 1.00 62.69 89 ARG A N 1
ATOM 680 C CA . ARG A 1 89 ? -11.114 -12.979 17.676 1.00 62.69 89 ARG A CA 1
ATOM 681 C C . ARG A 1 89 ? -11.780 -14.358 17.632 1.00 62.69 89 ARG A C 1
ATOM 683 O O . ARG A 1 89 ? -11.091 -15.353 17.777 1.00 62.69 89 ARG A O 1
ATOM 690 N N . HIS A 1 90 ? -13.088 -14.428 17.397 1.00 57.41 90 HIS A N 1
ATOM 691 C CA . HIS A 1 90 ? -13.813 -15.700 17.314 1.00 57.41 90 HIS A CA 1
ATOM 692 C C . HIS A 1 90 ? -13.456 -16.536 16.073 1.00 57.41 90 HIS A C 1
ATOM 694 O O . HIS A 1 90 ? -13.748 -17.721 16.051 1.00 57.41 90 HIS A O 1
ATOM 700 N N . LEU A 1 91 ? -12.804 -15.952 15.059 1.00 52.19 91 LEU A N 1
ATOM 701 C CA . LEU A 1 91 ? -12.310 -16.697 13.893 1.00 52.19 91 LEU A CA 1
ATOM 702 C C . LEU A 1 91 ? -10.967 -17.405 14.151 1.00 52.19 91 LEU A C 1
ATOM 704 O O . LEU A 1 91 ? -10.598 -18.291 13.385 1.00 52.19 91 LEU A O 1
ATOM 708 N N . ASP A 1 92 ? -10.229 -17.030 15.204 1.00 50.41 92 ASP A N 1
ATOM 709 C CA . ASP A 1 92 ? -8.970 -17.698 15.565 1.00 50.41 92 ASP A CA 1
ATOM 710 C C . ASP A 1 92 ? -9.217 -19.062 16.239 1.00 50.41 92 ASP A C 1
ATOM 712 O O . ASP A 1 92 ? -8.424 -19.985 16.059 1.00 50.41 92 ASP A O 1
ATOM 716 N N . ASP A 1 93 ? -10.336 -19.218 16.956 1.00 47.31 93 ASP A N 1
ATOM 717 C CA . ASP A 1 93 ? -10.680 -20.459 17.666 1.00 47.31 93 ASP A CA 1
ATOM 718 C C . ASP A 1 93 ? -11.087 -21.601 16.715 1.00 47.31 93 ASP A C 1
ATOM 720 O O . ASP A 1 93 ? -10.836 -22.772 17.009 1.00 47.31 93 ASP A O 1
ATOM 724 N N . ASP A 1 94 ? -11.656 -21.280 15.548 1.00 47.75 94 ASP A N 1
ATOM 725 C CA . ASP A 1 94 ? -12.065 -22.278 14.549 1.00 47.75 94 ASP A CA 1
ATOM 726 C C . ASP A 1 94 ? -10.902 -22.755 13.662 1.00 47.75 94 ASP A C 1
ATOM 728 O O . ASP A 1 94 ? -10.945 -23.867 13.135 1.00 47.75 94 ASP A O 1
ATOM 732 N N . LEU A 1 95 ? -9.833 -21.961 13.518 1.00 43.75 95 LEU A N 1
ATOM 733 C CA . LEU A 1 95 ? -8.683 -22.315 12.675 1.00 43.75 95 LEU A CA 1
ATOM 734 C C . LEU A 1 95 ? -7.666 -23.232 13.378 1.00 43.75 95 LEU A C 1
ATOM 736 O O . LEU A 1 95 ? -6.913 -23.927 12.706 1.00 43.75 95 LEU A O 1
ATOM 740 N N . ILE A 1 96 ? -7.640 -23.247 14.716 1.00 45.47 96 ILE A N 1
ATOM 741 C CA . ILE A 1 96 ? -6.748 -24.108 15.524 1.00 45.47 96 ILE A CA 1
ATOM 742 C C . ILE A 1 96 ? -7.353 -25.516 15.719 1.00 45.47 96 ILE A C 1
ATOM 744 O O . ILE A 1 96 ? -6.705 -26.417 16.248 1.00 45.47 96 ILE A O 1
ATOM 748 N N . ARG A 1 97 ? -8.603 -25.729 15.288 1.00 43.53 97 ARG A N 1
ATOM 749 C CA . ARG A 1 97 ? -9.374 -26.953 15.554 1.00 43.53 97 ARG A CA 1
ATOM 750 C C . ARG A 1 97 ? -9.420 -27.973 14.411 1.00 43.53 97 ARG A C 1
ATOM 752 O O . ARG A 1 97 ? -10.133 -28.965 14.561 1.00 43.53 97 ARG A O 1
ATOM 759 N N . TYR A 1 98 ? -8.679 -27.753 13.325 1.00 40.44 98 TYR A N 1
ATOM 760 C CA . TYR A 1 98 ? -8.564 -28.686 12.196 1.00 40.44 98 TYR A CA 1
ATOM 761 C C . TYR A 1 98 ? -7.161 -29.272 12.071 1.00 40.44 98 TYR A C 1
ATOM 763 O O . TYR A 1 98 ? -6.186 -28.490 12.119 1.00 40.44 98 TYR A O 1
#

Radius of gyration: 18.45 Å; chains: 1; bounding box: 35×50×48 Å

pLDDT: mean 82.0, std 14.91, range [40.44, 96.88]

Sequence (98 aa):
MGRDGLKRRLWEWLVAVHSDVRVAAFLQALAIVGIYGGLAAFVVGVNPFVTPHVARATTYSGNTIGLIGMAGLLIHVWSLVYYFATRPRHLDDDLIRY

Secondary structure (DSSP, 8-state):
--HHHHHHHHHHHHHHHHTSHHHHHHHHHHHHHHHHHHHHHHHHHH-TTTHHHHHHHHT--HHHHHHHHHHHHHHHHHHHHHHHHHS-THHHHHHTT-